Protein AF-A0A8S2SLA4-F1 (afdb_monomer)

Sequence (85 aa):
MHDFAEGVCPLIILAMLKEASAKRLMTYDQIEQKMNTFNYGMNDHSNKPPKIRAKHLTNNRIIGSASQKLCLFKLIPIIFDDVID

Mean predicted aligned error: 4.45 Å

Foldseek 3Di:
DQCCLPPVLLQVVLVVVVVCVVVVLDDLVRVQVLLVPDDLPPPCPVLRAPRDDPVCSVVSHGDGDSSVSVSCSVCVCVSVVVSDD

pLDDT: mean 85.26, std 6.97, range [57.53, 92.38]

Structure (mmCIF, N/CA/C/O backbone):
data_AF-A0A8S2SLA4-F1
#
_entry.id   AF-A0A8S2SLA4-F1
#
loop_
_atom_site.group_PDB
_atom_site.id
_atom_site.type_symbol
_atom_site.label_atom_id
_atom_site.label_alt_id
_atom_site.label_comp_id
_atom_site.label_asym_id
_atom_site.label_entity_id
_atom_site.label_seq_id
_atom_site.pdbx_PDB_ins_code
_atom_site.Cartn_x
_atom_site.Cartn_y
_atom_site.Cartn_z
_atom_site.occupancy
_atom_site.B_iso_or_equiv
_atom_site.auth_seq_id
_atom_site.auth_comp_id
_atom_site.auth_asym_id
_atom_site.auth_atom_id
_atom_site.pdbx_PDB_model_num
ATOM 1 N N . MET A 1 1 ? 7.622 1.947 -18.837 1.00 59.44 1 MET A N 1
ATOM 2 C CA . MET A 1 1 ? 6.176 2.188 -18.633 1.00 59.44 1 MET A CA 1
ATOM 3 C C . MET A 1 1 ? 5.999 3.208 -17.500 1.00 59.44 1 MET A C 1
ATOM 5 O O . MET A 1 1 ? 5.545 2.866 -16.416 1.00 59.44 1 MET A O 1
ATOM 9 N N . HIS A 1 2 ? 6.463 4.441 -17.725 1.00 68.81 2 HIS A N 1
ATOM 10 C CA . HIS A 1 2 ? 6.594 5.471 -16.685 1.00 68.81 2 HIS A CA 1
ATOM 11 C C . HIS A 1 2 ? 5.223 5.960 -16.186 1.00 68.81 2 HIS A C 1
ATOM 13 O O . HIS A 1 2 ? 4.936 5.899 -14.994 1.00 68.81 2 HIS A O 1
ATOM 19 N N . ASP A 1 3 ? 4.327 6.305 -17.110 1.00 78.00 3 ASP A N 1
ATOM 20 C CA . 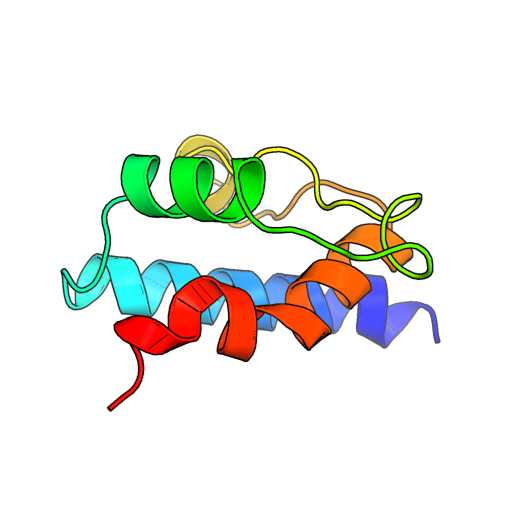ASP A 1 3 ? 3.044 6.945 -16.781 1.00 78.00 3 ASP A CA 1
ATOM 21 C C . ASP A 1 3 ? 2.082 6.027 -16.020 1.00 78.00 3 ASP A C 1
ATOM 23 O O . ASP A 1 3 ? 1.329 6.465 -15.150 1.00 78.00 3 ASP A O 1
ATOM 27 N N . PHE A 1 4 ? 2.151 4.721 -16.284 1.00 83.12 4 PHE A N 1
ATOM 28 C CA . PHE A 1 4 ? 1.355 3.739 -15.557 1.00 83.12 4 PHE A CA 1
ATOM 29 C C . PHE A 1 4 ? 1.794 3.623 -14.091 1.00 83.12 4 PHE A C 1
ATOM 31 O O . PHE A 1 4 ? 0.968 3.695 -13.182 1.00 83.12 4 PHE A O 1
ATOM 38 N N . ALA A 1 5 ? 3.096 3.465 -13.850 1.00 80.25 5 ALA A N 1
ATOM 39 C CA . ALA A 1 5 ? 3.631 3.265 -12.507 1.00 80.25 5 ALA A CA 1
ATOM 40 C C . ALA A 1 5 ? 3.614 4.553 -11.665 1.00 80.25 5 ALA A C 1
ATOM 42 O O . ALA A 1 5 ? 3.441 4.497 -10.445 1.00 80.25 5 ALA A O 1
ATOM 43 N N . GLU A 1 6 ? 3.770 5.719 -12.296 1.00 79.75 6 GLU A N 1
ATOM 44 C CA . GLU A 1 6 ? 3.803 7.004 -11.595 1.00 79.75 6 GLU A CA 1
ATOM 45 C C . GLU A 1 6 ? 2.452 7.710 -11.496 1.00 79.75 6 GLU A C 1
ATOM 47 O O . GLU A 1 6 ? 2.251 8.447 -10.531 1.00 79.75 6 GLU A O 1
ATOM 52 N N . GLY A 1 7 ? 1.539 7.466 -12.439 1.00 83.62 7 GLY A N 1
ATOM 53 C CA . GLY A 1 7 ? 0.210 8.077 -12.478 1.00 83.62 7 GLY A CA 1
ATOM 54 C C . GLY A 1 7 ? -0.902 7.114 -12.070 1.00 83.62 7 GLY A C 1
ATOM 55 O O . GLY A 1 7 ? -1.584 7.334 -11.070 1.00 83.62 7 GLY A O 1
ATOM 56 N N . VAL A 1 8 ? -1.076 6.024 -12.822 1.00 87.44 8 VAL A N 1
ATOM 57 C CA . VAL A 1 8 ? -2.235 5.122 -12.673 1.00 87.44 8 VAL A CA 1
ATOM 58 C C . VAL A 1 8 ? -2.164 4.294 -11.388 1.00 87.44 8 VAL A C 1
ATOM 60 O O . VAL A 1 8 ? -3.108 4.299 -10.600 1.00 87.44 8 VAL A O 1
ATOM 63 N N . CYS A 1 9 ? -1.036 3.623 -11.137 1.00 90.06 9 CYS A N 1
ATOM 64 C CA . CYS A 1 9 ? -0.832 2.799 -9.943 1.00 90.06 9 CYS A CA 1
ATOM 65 C C . CYS A 1 9 ? -1.159 3.547 -8.638 1.00 90.06 9 CYS A C 1
ATOM 67 O O . CYS A 1 9 ? -1.991 3.055 -7.876 1.00 90.06 9 CYS A O 1
ATOM 69 N N . PRO A 1 10 ? -0.571 4.727 -8.346 1.00 89.00 10 PRO A N 1
ATOM 70 C CA . PRO A 1 10 ? -0.849 5.415 -7.090 1.00 89.00 10 PRO A CA 1
ATOM 71 C C . PRO A 1 10 ? -2.298 5.891 -6.976 1.00 89.00 10 PRO A C 1
ATOM 73 O O . PRO A 1 10 ? -2.813 5.918 -5.861 1.00 89.00 10 PRO A O 1
ATOM 76 N N . LEU A 1 11 ? -2.963 6.227 -8.087 1.00 89.75 11 LEU A N 1
ATOM 77 C CA . LEU A 1 11 ? -4.376 6.603 -8.081 1.00 89.75 11 LEU A CA 1
ATOM 78 C C . LEU A 1 11 ? -5.266 5.422 -7.674 1.00 89.75 11 LEU A C 1
ATOM 80 O O . LEU A 1 11 ? -6.105 5.571 -6.787 1.00 89.75 11 LEU A O 1
ATOM 84 N N . ILE A 1 12 ? -5.035 4.242 -8.260 1.00 90.00 12 ILE A N 1
ATOM 85 C CA . ILE A 1 12 ? -5.794 3.030 -7.920 1.00 90.00 12 ILE A CA 1
ATOM 86 C C . ILE A 1 12 ? -5.516 2.608 -6.475 1.00 90.00 12 ILE A C 1
ATOM 88 O O . ILE A 1 12 ? -6.457 2.385 -5.717 1.00 90.00 12 ILE A O 1
ATOM 92 N N . ILE A 1 13 ? -4.243 2.573 -6.061 1.00 90.06 13 ILE A N 1
ATOM 93 C CA . ILE A 1 13 ? -3.848 2.260 -4.678 1.00 90.06 13 ILE A CA 1
ATOM 94 C C . ILE A 1 13 ? -4.580 3.181 -3.693 1.00 90.06 13 ILE A C 1
ATOM 96 O O . ILE A 1 13 ? -5.159 2.715 -2.715 1.00 90.06 13 ILE A O 1
ATOM 100 N N . LEU A 1 14 ? -4.573 4.493 -3.949 1.00 89.88 14 LEU A N 1
ATOM 101 C CA . LEU A 1 14 ? -5.220 5.468 -3.077 1.00 89.88 14 LEU A CA 1
ATOM 102 C C . LEU A 1 14 ? -6.736 5.248 -3.003 1.00 89.88 14 LEU A C 1
ATOM 104 O O . LEU A 1 14 ? -7.297 5.301 -1.911 1.00 89.88 14 LEU A O 1
ATOM 108 N N . ALA A 1 15 ? -7.389 4.996 -4.141 1.00 89.56 15 ALA A N 1
ATOM 109 C CA . ALA A 1 15 ? -8.820 4.718 -4.192 1.00 89.56 15 ALA A CA 1
ATOM 110 C C . ALA A 1 15 ? -9.175 3.464 -3.379 1.00 89.56 15 ALA A C 1
ATOM 112 O O . ALA A 1 15 ? -10.056 3.524 -2.527 1.00 89.56 15 ALA A O 1
ATOM 113 N N . MET A 1 16 ? -8.434 2.366 -3.560 1.00 88.81 16 MET A N 1
ATOM 114 C CA . MET A 1 16 ? -8.665 1.116 -2.829 1.00 88.81 16 MET A CA 1
ATOM 115 C C . MET A 1 16 ? -8.516 1.292 -1.316 1.00 88.81 16 MET A C 1
ATOM 117 O O . MET A 1 16 ? -9.390 0.881 -0.557 1.00 88.81 16 MET A O 1
ATOM 121 N N . LEU A 1 17 ? -7.437 1.938 -0.864 1.00 86.75 17 LEU A N 1
ATOM 122 C CA . LEU A 1 17 ? -7.185 2.140 0.566 1.00 86.75 17 LEU A CA 1
ATOM 123 C C . LEU A 1 17 ? -8.225 3.067 1.212 1.00 86.75 17 LEU A C 1
ATOM 125 O O . LEU A 1 17 ? -8.622 2.849 2.357 1.00 86.75 17 LEU A O 1
ATOM 129 N N . LYS A 1 18 ? -8.688 4.089 0.483 1.00 86.69 18 LYS A N 1
ATOM 130 C CA . LYS A 1 18 ? -9.761 4.977 0.945 1.00 86.69 18 LYS A CA 1
ATOM 131 C C . LYS A 1 18 ? -11.093 4.256 1.061 1.00 86.69 18 LYS A C 1
ATOM 133 O O . LYS A 1 18 ? -11.745 4.391 2.089 1.00 86.69 18 LYS A O 1
ATOM 138 N N . GLU A 1 19 ? -11.470 3.480 0.050 1.00 88.06 19 GLU A N 1
ATOM 139 C CA . GLU A 1 19 ? -12.704 2.693 0.074 1.00 88.06 19 GLU A CA 1
ATOM 140 C C . GLU A 1 19 ? -12.673 1.636 1.181 1.00 88.06 19 GLU A C 1
ATOM 142 O O . GLU A 1 19 ? -13.649 1.486 1.914 1.00 88.06 19 GLU A O 1
ATOM 147 N N . ALA A 1 20 ? -11.537 0.961 1.378 1.00 85.75 20 ALA A N 1
ATOM 148 C CA . ALA A 1 20 ? -11.364 0.010 2.474 1.00 85.75 20 ALA A CA 1
ATOM 149 C C . ALA A 1 20 ? -11.544 0.677 3.848 1.00 85.75 20 ALA A C 1
ATOM 151 O O . ALA A 1 20 ? -12.211 0.128 4.727 1.00 85.75 20 ALA A O 1
ATOM 152 N N . SER A 1 21 ? -11.009 1.889 4.020 1.00 83.81 21 SER A N 1
ATOM 153 C CA . SER A 1 21 ? -11.196 2.670 5.245 1.00 83.81 21 SER A CA 1
ATOM 154 C C . SER A 1 21 ? -12.642 3.162 5.407 1.00 83.81 21 SER A C 1
ATOM 156 O O . SER A 1 21 ? -13.210 3.037 6.492 1.00 83.81 21 SER A O 1
ATOM 158 N N . ALA A 1 22 ? -13.274 3.653 4.336 1.00 86.31 22 ALA A N 1
ATOM 159 C CA . ALA A 1 22 ? -14.659 4.133 4.343 1.00 86.31 22 ALA A CA 1
ATOM 160 C C . ALA A 1 22 ? -15.657 3.018 4.693 1.00 86.31 22 ALA A C 1
ATOM 162 O O . ALA A 1 22 ? -16.577 3.232 5.483 1.00 86.31 22 ALA A O 1
ATOM 163 N N . LYS A 1 23 ? -15.425 1.807 4.179 1.00 88.44 23 LYS A N 1
ATOM 164 C CA . LYS A 1 23 ? -16.197 0.598 4.503 1.00 88.44 23 LYS A CA 1
ATOM 165 C C . LYS A 1 23 ? -15.839 -0.012 5.862 1.00 88.44 23 LYS A C 1
ATOM 167 O O . LYS A 1 23 ? -16.423 -1.021 6.237 1.00 88.44 23 LYS A O 1
ATOM 172 N N . ARG A 1 24 ? -14.905 0.597 6.608 1.00 86.12 24 ARG A N 1
ATOM 173 C CA . ARG A 1 24 ? -14.390 0.115 7.903 1.00 86.12 24 ARG A CA 1
ATOM 174 C C . ARG A 1 24 ? -13.841 -1.313 7.846 1.00 86.12 24 ARG A C 1
ATOM 176 O O . ARG A 1 24 ? -13.845 -2.008 8.856 1.00 86.12 24 ARG A O 1
ATOM 183 N N . LEU A 1 25 ? -13.348 -1.724 6.679 1.00 87.50 25 LEU A N 1
ATOM 184 C CA . LEU A 1 25 ? -12.702 -3.020 6.491 1.00 87.50 25 LEU A CA 1
ATOM 185 C C . LEU A 1 25 ? -11.331 -3.050 7.172 1.00 87.50 25 LEU A C 1
ATOM 187 O O . LEU A 1 25 ? -10.914 -4.079 7.689 1.00 87.50 25 LEU A O 1
ATOM 191 N N . MET A 1 26 ? -10.635 -1.908 7.183 1.00 86.44 26 MET A N 1
ATOM 192 C CA . MET A 1 26 ? -9.316 -1.766 7.797 1.00 86.44 26 MET A CA 1
ATOM 193 C C . MET A 1 26 ? -9.084 -0.359 8.349 1.00 86.44 26 MET A C 1
ATOM 195 O O . MET A 1 26 ? -9.508 0.639 7.757 1.00 86.44 26 MET A O 1
ATOM 199 N N . THR A 1 27 ? -8.324 -0.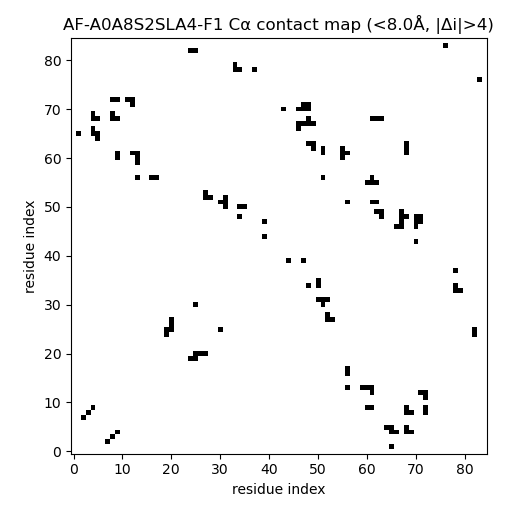264 9.439 1.00 85.81 27 THR A N 1
ATOM 200 C CA . THR A 1 27 ? -7.722 0.991 9.902 1.00 85.81 27 THR A CA 1
ATOM 201 C C . THR A 1 27 ? -6.385 1.250 9.204 1.00 85.81 27 THR A C 1
ATOM 203 O O . THR A 1 27 ? -5.741 0.345 8.670 1.00 85.81 27 THR A O 1
ATOM 206 N N . TYR A 1 28 ? -5.922 2.502 9.230 1.00 82.19 28 TYR A N 1
ATOM 207 C CA . TYR A 1 28 ? -4.613 2.849 8.668 1.00 82.19 28 TYR A CA 1
ATOM 208 C C . TYR A 1 28 ? -3.449 2.154 9.384 1.00 82.19 28 TYR A C 1
ATOM 210 O O . TYR A 1 28 ? -2.473 1.794 8.729 1.00 82.19 28 TYR A O 1
ATOM 218 N N . ASP A 1 29 ? -3.574 1.910 10.688 1.00 85.25 29 ASP A N 1
ATOM 219 C CA . ASP A 1 29 ? -2.558 1.191 11.459 1.00 85.25 29 ASP A CA 1
ATOM 220 C C . ASP A 1 29 ? -2.502 -0.288 11.060 1.00 85.25 29 ASP A C 1
ATOM 222 O O . ASP A 1 29 ? -1.417 -0.847 10.918 1.00 85.25 29 ASP A O 1
ATOM 226 N N . GLN A 1 30 ? -3.656 -0.912 10.790 1.00 88.19 30 GLN A N 1
ATOM 227 C CA . GLN A 1 30 ? -3.718 -2.283 10.272 1.00 88.19 30 GLN A CA 1
ATOM 228 C C . GLN A 1 30 ? -3.090 -2.388 8.877 1.00 88.19 30 GLN A C 1
ATOM 230 O O . GLN A 1 30 ? -2.333 -3.323 8.614 1.00 88.19 30 GLN A O 1
ATOM 235 N N . ILE A 1 31 ? -3.348 -1.410 8.001 1.00 86.62 31 ILE A N 1
ATOM 236 C CA . ILE A 1 31 ? -2.725 -1.322 6.672 1.00 86.62 31 ILE A CA 1
ATOM 237 C C . ILE A 1 31 ? -1.200 -1.234 6.805 1.00 86.62 31 ILE A C 1
ATOM 239 O O . ILE A 1 31 ? -0.472 -2.004 6.174 1.00 86.62 31 ILE A O 1
ATOM 243 N N . GLU A 1 32 ? -0.705 -0.321 7.647 1.00 86.69 32 GLU A N 1
ATOM 244 C CA . GLU A 1 32 ? 0.730 -0.158 7.883 1.00 86.69 32 GLU A CA 1
ATOM 245 C C . GLU A 1 32 ? 1.348 -1.427 8.486 1.00 86.69 32 GLU A C 1
ATOM 247 O O . GLU A 1 32 ? 2.419 -1.855 8.045 1.00 86.69 32 GLU A O 1
ATOM 252 N N . GLN A 1 33 ? 0.684 -2.057 9.457 1.00 89.12 33 GLN A N 1
ATOM 253 C CA . GLN A 1 33 ? 1.140 -3.300 10.069 1.00 89.12 33 GLN A CA 1
ATOM 254 C C . GLN A 1 33 ? 1.271 -4.411 9.022 1.00 89.12 33 GLN A C 1
ATOM 256 O O . GLN A 1 33 ? 2.361 -4.967 8.886 1.00 89.12 33 GLN A O 1
ATOM 261 N N . LYS A 1 34 ? 0.215 -4.683 8.244 1.00 89.75 34 LYS A N 1
ATOM 262 C CA . LYS A 1 34 ? 0.206 -5.724 7.203 1.00 89.75 34 LYS A CA 1
ATOM 263 C C . LYS A 1 34 ? 1.310 -5.510 6.182 1.00 89.75 34 LYS A C 1
ATOM 265 O O . LYS A 1 34 ? 2.100 -6.413 5.927 1.00 89.75 34 LYS A O 1
ATO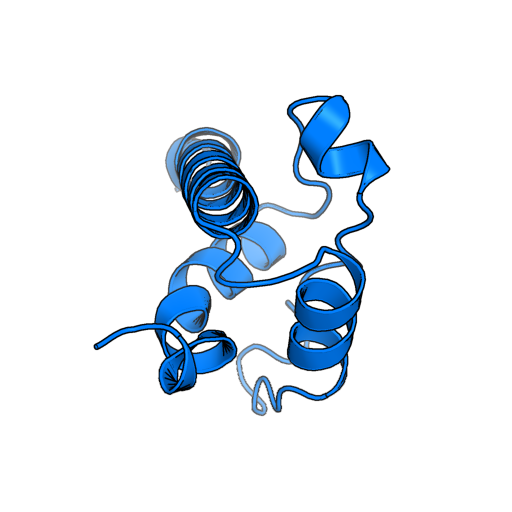M 270 N N . MET A 1 35 ? 1.443 -4.292 5.661 1.00 89.38 35 MET A N 1
ATOM 271 C CA . MET A 1 35 ? 2.507 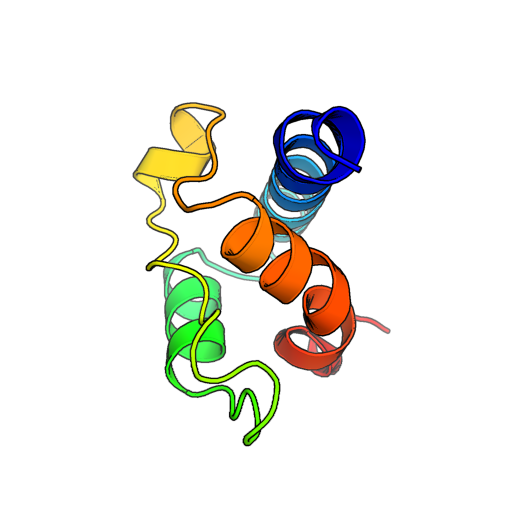-3.964 4.712 1.00 89.38 35 MET A CA 1
ATOM 272 C C . MET A 1 35 ? 3.913 -4.111 5.308 1.00 89.38 35 MET A C 1
ATOM 274 O O . MET A 1 35 ? 4.858 -4.409 4.574 1.00 89.38 35 MET A O 1
ATOM 278 N N . ASN A 1 36 ? 4.083 -3.883 6.613 1.00 88.44 36 ASN A N 1
ATOM 279 C CA . ASN A 1 36 ? 5.374 -4.031 7.280 1.00 88.44 36 ASN A CA 1
ATOM 280 C C . ASN A 1 36 ? 5.745 -5.499 7.512 1.00 88.44 36 ASN A C 1
ATOM 282 O O . ASN A 1 36 ? 6.919 -5.828 7.324 1.00 88.44 36 ASN A O 1
ATOM 286 N N . THR A 1 37 ? 4.776 -6.341 7.885 1.00 90.31 37 THR A N 1
ATOM 287 C CA . THR A 1 37 ? 4.966 -7.771 8.183 1.00 90.31 37 THR A CA 1
ATOM 288 C C . THR A 1 37 ? 4.916 -8.664 6.946 1.00 90.31 37 THR A C 1
ATOM 290 O O . THR A 1 37 ? 5.395 -9.793 7.003 1.00 90.31 37 THR A O 1
ATOM 293 N N . PHE A 1 38 ? 4.354 -8.182 5.835 1.00 91.62 38 PHE A N 1
ATOM 294 C CA . PHE A 1 38 ? 4.260 -8.939 4.593 1.00 91.62 38 PHE A CA 1
ATOM 295 C C . PHE A 1 38 ? 5.642 -9.330 4.052 1.00 91.62 38 PHE A C 1
ATOM 297 O O . PHE A 1 38 ? 6.571 -8.514 3.998 1.00 91.62 38 PHE A O 1
ATOM 304 N N . ASN A 1 39 ? 5.765 -10.582 3.614 1.00 91.62 39 ASN A N 1
ATOM 305 C CA . ASN A 1 39 ? 6.965 -11.084 2.964 1.00 91.62 39 ASN A CA 1
ATOM 306 C C . ASN A 1 39 ? 6.903 -10.807 1.454 1.00 91.62 39 ASN A C 1
ATOM 308 O O . ASN A 1 39 ? 6.246 -11.524 0.709 1.00 91.62 39 ASN A O 1
ATOM 312 N N . TYR A 1 40 ? 7.640 -9.793 1.000 1.00 90.12 40 TYR A N 1
ATOM 313 C CA . TYR A 1 40 ? 7.709 -9.398 -0.414 1.00 90.12 40 TYR A CA 1
ATOM 314 C C . TYR A 1 40 ? 8.515 -10.379 -1.290 1.00 90.12 40 TYR A C 1
ATOM 316 O O . TYR A 1 40 ? 8.590 -10.202 -2.503 1.00 90.12 40 TYR A O 1
ATOM 324 N N . GLY A 1 41 ? 9.133 -11.409 -0.700 1.00 90.38 41 GLY A N 1
ATOM 325 C CA . GLY A 1 41 ? 9.990 -12.352 -1.417 1.00 90.38 41 GLY A CA 1
ATOM 326 C C . GLY A 1 41 ? 11.251 -11.697 -1.991 1.00 90.38 41 GLY A C 1
ATOM 327 O O . GLY A 1 41 ? 11.455 -10.492 -1.878 1.00 90.38 41 GLY A O 1
ATOM 328 N N . MET A 1 42 ? 12.126 -12.49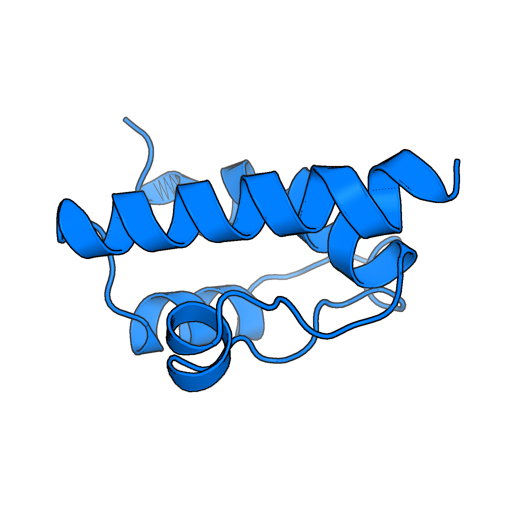0 -2.616 1.00 87.56 42 MET A N 1
ATOM 329 C CA . MET A 1 42 ? 13.424 -11.995 -3.109 1.00 87.56 42 MET A CA 1
ATOM 330 C C . MET A 1 42 ? 13.290 -10.970 -4.247 1.00 87.56 42 MET A C 1
ATOM 332 O O . MET A 1 42 ? 14.067 -10.021 -4.310 1.00 87.56 42 MET A O 1
ATOM 336 N N . ASN A 1 43 ? 12.292 -11.136 -5.120 1.00 85.75 43 ASN A N 1
ATOM 337 C CA . ASN A 1 43 ? 12.152 -10.334 -6.341 1.00 85.75 43 ASN A CA 1
ATOM 338 C C . ASN A 1 43 ? 11.641 -8.910 -6.081 1.00 85.75 43 ASN A C 1
ATOM 340 O O . ASN A 1 43 ? 12.051 -7.974 -6.766 1.00 85.75 43 ASN A O 1
ATOM 344 N N . ASP A 1 44 ? 10.761 -8.733 -5.094 1.00 87.75 44 ASP A N 1
ATOM 345 C CA . ASP A 1 44 ? 10.169 -7.434 -4.767 1.00 87.75 44 ASP A CA 1
ATOM 346 C C . ASP A 1 44 ? 10.768 -6.818 -3.481 1.00 87.75 44 ASP A C 1
ATOM 348 O O . ASP A 1 44 ? 10.427 -5.688 -3.131 1.00 87.75 44 ASP A O 1
ATOM 352 N N . HIS A 1 45 ? 11.723 -7.492 -2.814 1.00 87.06 45 HIS A N 1
ATOM 353 C CA . HIS A 1 45 ? 12.386 -7.001 -1.593 1.00 87.06 45 HIS A CA 1
ATOM 354 C C . HIS A 1 45 ? 13.035 -5.621 -1.773 1.00 87.06 45 HIS A C 1
ATOM 356 O O . HIS A 1 45 ? 12.849 -4.725 -0.950 1.00 87.06 45 HIS A O 1
ATOM 362 N N . SER A 1 46 ? 13.769 -5.431 -2.874 1.00 87.81 46 SER A N 1
ATOM 363 C CA . SER A 1 46 ? 14.432 -4.161 -3.208 1.00 87.81 46 SER A CA 1
ATOM 364 C C . SER A 1 46 ? 13.443 -3.046 -3.558 1.00 87.81 46 SER A C 1
ATOM 366 O O . SER A 1 46 ? 13.770 -1.867 -3.445 1.00 87.81 46 SER A O 1
ATOM 368 N N . ASN A 1 47 ? 12.216 -3.416 -3.933 1.00 89.38 47 ASN A N 1
ATOM 369 C CA . ASN A 1 47 ? 11.135 -2.512 -4.304 1.00 89.38 47 ASN A CA 1
ATOM 370 C C . ASN A 1 47 ? 10.054 -2.435 -3.221 1.00 89.38 47 ASN A C 1
ATOM 372 O O . ASN A 1 47 ? 8.922 -2.048 -3.522 1.00 89.38 47 ASN A O 1
ATOM 376 N N . LYS A 1 48 ? 10.376 -2.788 -1.967 1.00 89.00 48 LYS A N 1
ATOM 377 C CA . LYS A 1 48 ? 9.418 -2.722 -0.862 1.00 89.00 48 LYS A CA 1
ATOM 378 C C . LYS A 1 48 ? 8.784 -1.322 -0.803 1.00 89.00 48 LYS A C 1
ATOM 380 O O . LYS A 1 48 ? 9.520 -0.325 -0.778 1.00 89.00 48 LYS A O 1
ATOM 385 N N . PRO A 1 49 ? 7.443 -1.223 -0.774 1.00 88.56 49 PRO A N 1
ATOM 386 C CA . PRO A 1 49 ? 6.765 0.058 -0.694 1.00 88.56 49 PRO A CA 1
ATOM 387 C C . PRO A 1 49 ? 7.141 0.791 0.599 1.00 88.56 49 PRO A C 1
ATOM 389 O O . PRO A 1 49 ? 7.288 0.161 1.652 1.00 88.56 49 PRO A O 1
ATOM 392 N N . PRO A 1 50 ? 7.289 2.123 0.560 1.00 85.12 50 PRO A N 1
ATOM 393 C CA . PRO A 1 50 ? 7.495 2.899 1.773 1.00 85.12 50 PRO A CA 1
ATOM 394 C C . PRO A 1 50 ? 6.255 2.845 2.671 1.00 85.12 50 PRO A C 1
ATOM 396 O O . PRO A 1 50 ? 5.138 2.598 2.216 1.00 85.12 50 PRO A O 1
ATOM 399 N N . LYS A 1 51 ? 6.451 3.145 3.959 1.00 81.44 51 LYS A N 1
ATOM 400 C CA . LYS A 1 51 ? 5.368 3.176 4.949 1.00 81.44 51 LYS A CA 1
ATOM 401 C C . LYS A 1 51 ? 4.234 4.100 4.503 1.00 81.44 51 LYS A C 1
ATOM 403 O O . LYS A 1 51 ? 4.424 5.313 4.334 1.00 81.44 51 LYS A O 1
ATOM 408 N N . ILE A 1 52 ? 3.042 3.529 4.356 1.00 80.56 52 ILE A N 1
ATOM 409 C CA . ILE A 1 52 ? 1.819 4.291 4.134 1.00 80.56 52 ILE A CA 1
ATOM 410 C C . ILE A 1 52 ? 1.332 4.775 5.488 1.00 80.56 52 ILE A C 1
ATOM 412 O O . ILE A 1 52 ? 0.939 3.989 6.337 1.00 80.56 52 ILE A O 1
ATOM 416 N N . ARG A 1 53 ? 1.368 6.091 5.681 1.00 76.31 53 ARG A N 1
ATOM 417 C CA . ARG A 1 53 ? 0.816 6.744 6.866 1.00 76.31 53 ARG A CA 1
ATOM 418 C C . ARG A 1 53 ? -0.528 7.358 6.506 1.00 76.31 53 ARG A C 1
ATOM 420 O O . ARG A 1 53 ? -0.695 7.808 5.372 1.00 76.31 53 ARG A O 1
ATOM 427 N N . ALA A 1 54 ? -1.424 7.497 7.480 1.00 72.31 54 ALA A N 1
ATOM 428 C CA . ALA A 1 54 ? -2.726 8.147 7.288 1.00 72.31 54 ALA A CA 1
ATOM 429 C C . ALA A 1 54 ? -2.613 9.514 6.577 1.00 72.31 54 ALA A C 1
ATOM 431 O O . ALA A 1 54 ? -3.368 9.806 5.654 1.00 72.31 54 ALA A O 1
ATOM 432 N N . LYS A 1 55 ? -1.576 10.302 6.907 1.00 75.06 55 LYS A N 1
ATOM 433 C CA . LYS A 1 55 ? -1.292 11.605 6.275 1.00 75.06 55 LYS A CA 1
ATOM 434 C C . LYS A 1 55 ? -1.079 11.556 4.752 1.00 75.06 55 LYS A C 1
ATOM 436 O O . LYS A 1 55 ? -1.254 12.555 4.065 1.00 75.06 55 LYS A O 1
ATOM 441 N N . HIS A 1 56 ? -0.636 10.421 4.211 1.00 72.44 56 HIS A N 1
ATOM 442 C CA . HIS A 1 56 ? -0.420 10.250 2.771 1.00 72.44 56 HIS A CA 1
ATOM 443 C C . HIS A 1 56 ? -1.762 10.091 2.040 1.00 72.44 56 HIS A C 1
ATOM 445 O O . HIS A 1 56 ? -1.955 10.632 0.953 1.00 72.44 56 HIS A O 1
ATOM 451 N N . LEU A 1 57 ? -2.724 9.429 2.684 1.00 70.56 57 LEU A N 1
ATOM 452 C CA . LEU A 1 57 ? -4.068 9.219 2.150 1.00 70.56 57 LEU A CA 1
ATOM 453 C C . LEU A 1 57 ? -4.928 10.479 2.240 1.00 70.56 57 LEU A C 1
ATOM 455 O O . LEU A 1 57 ? -5.646 10.783 1.288 1.00 70.56 57 LEU A O 1
ATOM 459 N N . THR A 1 58 ? -4.805 11.250 3.326 1.00 73.00 58 THR A N 1
ATOM 460 C CA . THR A 1 58 ? -5.478 12.555 3.456 1.00 73.00 58 THR A CA 1
ATOM 461 C C . THR A 1 58 ? -4.966 13.564 2.432 1.00 73.00 58 THR A C 1
ATOM 463 O O . THR A 1 58 ? -5.743 14.350 1.905 1.00 73.00 58 THR A O 1
ATOM 466 N N . ASN A 1 59 ? -3.675 13.502 2.089 1.00 80.88 59 ASN A N 1
ATOM 467 C CA . ASN A 1 59 ? -3.049 14.392 1.108 1.00 80.88 59 ASN A CA 1
ATOM 468 C C . ASN A 1 59 ? -3.149 13.872 -0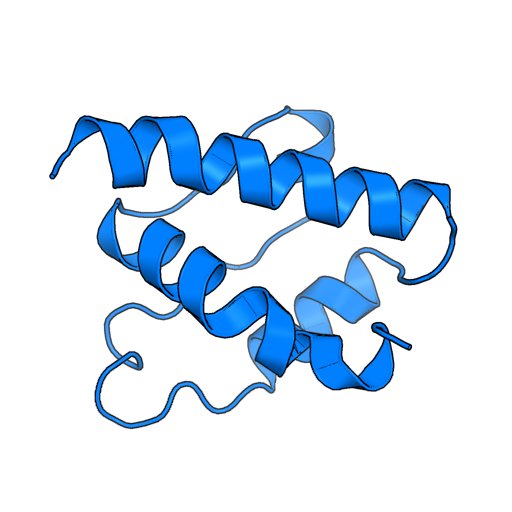.339 1.00 80.88 59 ASN A C 1
ATOM 470 O O . ASN A 1 59 ? -2.459 14.389 -1.216 1.00 80.88 59 ASN A O 1
ATOM 474 N N . ASN A 1 60 ? -3.971 12.845 -0.597 1.00 79.81 60 ASN A N 1
ATOM 475 C CA . ASN A 1 60 ? -4.186 12.251 -1.922 1.00 79.81 60 ASN A CA 1
ATOM 476 C C . ASN A 1 60 ? -2.901 11.811 -2.641 1.00 79.81 60 ASN A C 1
ATOM 478 O O . ASN A 1 60 ? -2.824 11.865 -3.868 1.00 79.81 60 ASN A O 1
ATOM 482 N N . ARG A 1 61 ? -1.872 11.384 -1.900 1.00 82.19 61 ARG A N 1
ATOM 483 C CA . ARG A 1 61 ? -0.557 11.104 -2.479 1.00 82.19 61 ARG A CA 1
ATOM 484 C C . ARG A 1 61 ? 0.081 9.860 -1.885 1.00 82.19 61 ARG A C 1
ATOM 486 O O . ARG A 1 61 ? 0.378 9.814 -0.698 1.00 82.19 61 ARG A O 1
ATOM 493 N N . ILE A 1 62 ? 0.424 8.908 -2.748 1.00 84.44 62 ILE A N 1
ATOM 494 C CA . ILE A 1 62 ? 1.285 7.774 -2.401 1.00 84.44 62 ILE A CA 1
ATOM 495 C C . ILE A 1 62 ? 2.748 8.146 -2.669 1.00 84.44 62 ILE A C 1
ATOM 497 O O . ILE A 1 62 ? 3.109 8.590 -3.763 1.00 84.44 62 ILE A O 1
ATOM 501 N N . ILE A 1 63 ? 3.591 7.989 -1.650 1.00 84.75 63 ILE A N 1
ATOM 502 C CA . ILE A 1 63 ? 5.040 8.200 -1.743 1.00 84.75 63 ILE A CA 1
ATOM 503 C C . ILE A 1 63 ? 5.749 6.942 -2.265 1.00 84.75 63 ILE A C 1
ATOM 505 O O . ILE A 1 63 ? 5.224 5.838 -2.145 1.00 84.75 63 ILE A O 1
ATOM 509 N N . GLY A 1 64 ? 6.952 7.113 -2.816 1.00 86.38 64 GLY A N 1
ATOM 510 C CA . GLY A 1 64 ? 7.793 6.024 -3.325 1.00 86.38 64 GLY A CA 1
ATOM 511 C C . GLY A 1 64 ? 8.134 6.158 -4.808 1.00 86.38 64 GLY A C 1
ATOM 512 O O . GLY A 1 64 ? 7.536 6.966 -5.527 1.00 86.38 64 GLY A O 1
ATOM 513 N N . SER A 1 65 ? 9.110 5.368 -5.252 1.00 90.06 65 SER A N 1
ATOM 514 C CA . SER A 1 65 ? 9.500 5.257 -6.659 1.00 90.06 65 SER A CA 1
ATOM 515 C C . SER A 1 65 ? 8.414 4.570 -7.495 1.00 90.06 65 SER A C 1
ATOM 517 O O . SER A 1 65 ? 7.520 3.909 -6.960 1.00 90.06 65 SER A O 1
ATOM 519 N N . ALA A 1 66 ? 8.501 4.696 -8.821 1.00 88.88 66 ALA A N 1
ATOM 520 C CA . ALA A 1 66 ? 7.643 3.970 -9.757 1.00 88.88 66 ALA A CA 1
ATOM 521 C C . ALA A 1 66 ? 7.612 2.456 -9.459 1.00 88.88 66 ALA A C 1
ATOM 523 O O . ALA A 1 66 ? 6.540 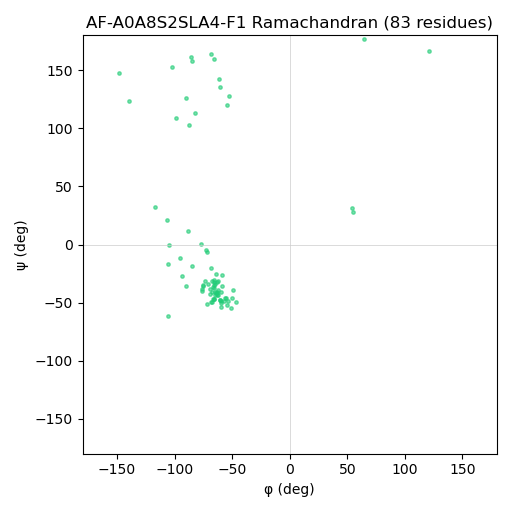1.862 -9.356 1.00 88.88 66 ALA A O 1
ATOM 524 N N . SER A 1 67 ? 8.779 1.847 -9.227 1.00 90.50 67 SER A N 1
ATOM 525 C CA . SER A 1 67 ? 8.898 0.417 -8.916 1.00 90.50 67 SER A CA 1
ATOM 526 C C . SER A 1 67 ? 8.255 0.045 -7.581 1.00 90.50 67 SER A C 1
ATOM 528 O O . SER A 1 67 ? 7.614 -0.997 -7.487 1.00 90.50 67 SER A O 1
ATOM 530 N N . GLN A 1 68 ? 8.360 0.905 -6.564 1.00 91.56 68 GLN A N 1
ATOM 531 C CA . GLN A 1 68 ? 7.710 0.693 -5.265 1.00 91.56 68 GLN A CA 1
ATOM 532 C C . GLN A 1 68 ? 6.184 0.776 -5.360 1.00 91.56 68 GLN A C 1
ATOM 534 O O . GLN A 1 68 ? 5.477 -0.035 -4.763 1.00 91.56 68 GLN A O 1
ATOM 539 N N . LYS A 1 69 ? 5.662 1.731 -6.137 1.00 91.06 69 LYS A N 1
ATOM 540 C CA . LYS A 1 69 ? 4.219 1.854 -6.398 1.00 91.06 69 LYS A CA 1
ATOM 541 C C . LYS A 1 69 ? 3.700 0.651 -7.177 1.00 91.06 69 LYS A C 1
ATOM 543 O O . LYS A 1 69 ? 2.665 0.101 -6.822 1.00 91.06 69 LYS A O 1
ATOM 548 N N . LEU A 1 70 ? 4.434 0.211 -8.197 1.00 91.69 70 LEU A N 1
ATOM 549 C CA . LEU A 1 70 ? 4.074 -0.971 -8.972 1.00 91.69 70 LEU A CA 1
ATOM 550 C C . LEU A 1 70 ? 4.129 -2.248 -8.121 1.00 91.69 70 LEU A C 1
ATOM 552 O O . LEU A 1 70 ? 3.240 -3.086 -8.225 1.00 91.69 70 LEU A O 1
ATOM 556 N N . CYS A 1 71 ? 5.140 -2.388 -7.261 1.00 92.38 71 CYS A N 1
ATOM 557 C CA . CYS A 1 71 ? 5.250 -3.478 -6.290 1.00 92.38 71 CYS A CA 1
ATOM 558 C C . CYS A 1 71 ? 3.998 -3.557 -5.411 1.00 92.38 71 CYS A C 1
ATOM 560 O O . CYS A 1 71 ? 3.342 -4.597 -5.364 1.00 92.38 71 CYS A O 1
ATOM 562 N N . LEU A 1 72 ? 3.608 -2.433 -4.806 1.00 91.38 72 LEU A N 1
ATOM 563 C CA . LEU A 1 72 ? 2.395 -2.369 -4.003 1.00 91.38 72 LEU A CA 1
ATOM 564 C C . LEU A 1 72 ? 1.148 -2.717 -4.819 1.00 91.38 72 LEU A C 1
ATOM 566 O O . LEU A 1 72 ? 0.360 -3.545 -4.388 1.00 91.38 72 LEU A O 1
ATOM 570 N N . PHE A 1 73 ? 0.982 -2.124 -6.002 1.00 91.88 73 PHE A N 1
ATOM 571 C CA . PHE A 1 73 ? -0.172 -2.376 -6.865 1.00 91.88 73 PHE A CA 1
ATOM 572 C C . PHE A 1 73 ? -0.339 -3.867 -7.193 1.00 91.88 73 PHE A C 1
ATOM 574 O O . PHE A 1 73 ? -1.438 -4.400 -7.066 1.00 91.88 73 PHE A O 1
ATOM 581 N N . LYS A 1 74 ? 0.753 -4.553 -7.556 1.00 91.69 74 LYS A N 1
ATOM 582 C CA . LYS A 1 74 ? 0.743 -5.995 -7.851 1.00 91.69 74 LYS A CA 1
ATOM 583 C C . LYS A 1 74 ? 0.363 -6.838 -6.632 1.00 91.69 74 LYS A C 1
ATOM 585 O O . LYS A 1 74 ? -0.325 -7.840 -6.778 1.00 91.69 74 LYS A O 1
ATOM 590 N N . LEU A 1 75 ? 0.870 -6.467 -5.457 1.00 91.69 75 LEU A N 1
ATOM 591 C CA . LEU A 1 75 ? 0.795 -7.295 -4.253 1.00 91.69 75 LEU A CA 1
ATOM 592 C C . LEU A 1 75 ? -0.385 -6.944 -3.345 1.00 91.69 75 LEU A C 1
ATOM 594 O O . LEU A 1 75 ? -0.683 -7.725 -2.452 1.00 91.69 75 LEU A O 1
ATOM 598 N N . ILE A 1 76 ? -1.082 -5.826 -3.570 1.00 89.62 76 ILE A N 1
ATOM 599 C CA . ILE A 1 76 ? -2.249 -5.401 -2.780 1.00 89.62 76 ILE A CA 1
ATOM 600 C C . ILE A 1 76 ? -3.260 -6.533 -2.544 1.00 89.62 76 ILE A C 1
ATOM 602 O O . ILE A 1 76 ? -3.600 -6.744 -1.383 1.00 89.62 76 ILE A O 1
ATOM 606 N N . PRO A 1 77 ? -3.705 -7.292 -3.565 1.00 88.44 77 PRO A N 1
ATOM 607 C CA . PRO A 1 77 ? -4.705 -8.339 -3.352 1.00 88.44 77 PRO A CA 1
ATOM 608 C C . PRO A 1 77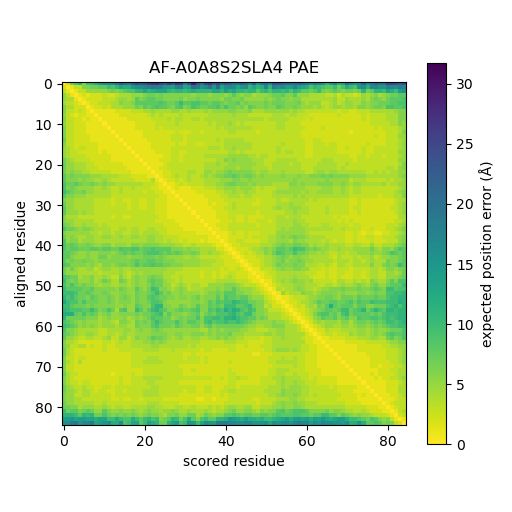 ? -4.212 -9.465 -2.438 1.00 88.44 77 PRO A C 1
ATOM 610 O O . PRO A 1 77 ? -5.014 -10.131 -1.806 1.00 88.44 77 PRO A O 1
ATOM 613 N N . ILE A 1 78 ? -2.893 -9.666 -2.371 1.00 91.38 78 ILE A N 1
ATOM 614 C CA . ILE A 1 78 ? -2.248 -10.713 -1.572 1.00 91.38 78 ILE A CA 1
ATOM 615 C C . ILE A 1 78 ? -1.921 -10.193 -0.164 1.00 91.38 78 ILE A C 1
ATOM 617 O O . ILE A 1 78 ? -1.998 -10.928 0.807 1.00 91.38 78 ILE A O 1
ATOM 621 N N . ILE A 1 79 ? -1.547 -8.916 -0.035 1.00 90.25 79 ILE A N 1
ATOM 622 C CA . ILE A 1 79 ? -1.280 -8.267 1.261 1.00 90.25 79 ILE A CA 1
ATOM 623 C C . ILE A 1 79 ? -2.566 -8.161 2.096 1.00 90.25 79 ILE A C 1
ATOM 625 O O . ILE A 1 79 ? -2.506 -8.187 3.327 1.00 90.25 79 ILE A O 1
ATOM 629 N N . PHE A 1 80 ? -3.703 -7.993 1.421 1.00 88.88 80 PHE A N 1
ATOM 630 C CA . PHE A 1 80 ? -5.025 -7.791 2.012 1.00 88.88 80 PHE A CA 1
ATOM 631 C C . PHE A 1 80 ? -5.989 -8.928 1.645 1.00 88.88 80 PHE A C 1
ATOM 633 O O . PHE A 1 80 ? -7.181 -8.684 1.471 1.00 88.88 80 PHE A O 1
ATOM 640 N N . ASP A 1 81 ? -5.468 -10.145 1.482 1.00 87.75 81 ASP A N 1
ATOM 641 C CA . ASP A 1 81 ? -6.243 -11.329 1.094 1.00 87.75 81 ASP A CA 1
ATOM 642 C C . ASP A 1 81 ? -7.376 -11.645 2.081 1.00 87.75 81 ASP A C 1
ATOM 644 O O . ASP A 1 81 ? -8.473 -12.000 1.677 1.00 87.75 81 ASP A O 1
ATOM 648 N N . ASP A 1 82 ? -7.147 -11.416 3.368 1.00 85.00 82 ASP A N 1
ATOM 649 C CA . ASP A 1 82 ? -8.110 -11.591 4.456 1.00 85.00 82 ASP A CA 1
ATOM 650 C C . ASP A 1 82 ? -9.240 -10.551 4.498 1.00 85.00 82 ASP A C 1
ATOM 652 O O . ASP A 1 82 ? -10.142 -10.652 5.327 1.00 85.00 82 ASP A O 1
ATOM 656 N N . VAL A 1 83 ? -9.173 -9.525 3.650 1.00 80.31 83 VAL A N 1
ATOM 657 C CA . VAL A 1 83 ? -10.164 -8.440 3.569 1.00 80.31 83 VAL A CA 1
ATOM 658 C C . VAL A 1 83 ? -11.058 -8.581 2.336 1.00 80.31 83 VAL A C 1
ATOM 660 O O . VAL A 1 8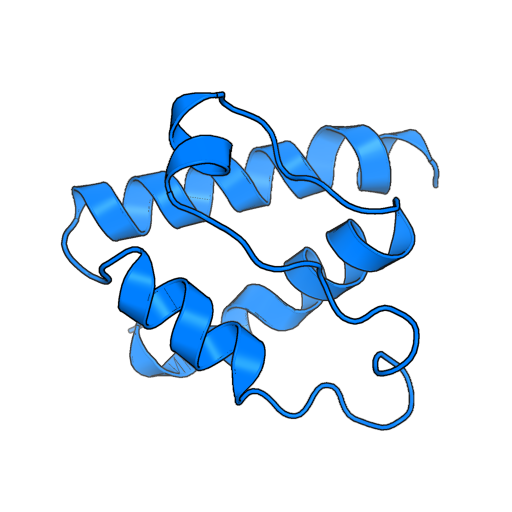3 ? -12.101 -7.931 2.246 1.00 80.31 83 VAL A O 1
ATOM 663 N N . ILE A 1 84 ? -10.637 -9.394 1.370 1.00 68.00 84 ILE A N 1
ATOM 664 C CA . ILE A 1 84 ? -11.343 -9.616 0.115 1.00 68.00 84 ILE A CA 1
ATOM 665 C C . ILE A 1 84 ? -12.125 -10.927 0.257 1.00 68.00 84 ILE A C 1
ATOM 667 O O . ILE A 1 84 ? -11.517 -11.992 0.295 1.00 68.00 84 ILE A O 1
ATOM 671 N N . ASP A 1 85 ? -13.456 -10.824 0.343 1.00 57.53 85 ASP A N 1
ATOM 672 C CA . ASP A 1 85 ? -14.378 -11.961 0.167 1.00 57.53 85 ASP A CA 1
ATOM 673 C C . ASP A 1 85 ? -14.414 -12.432 -1.299 1.00 57.53 85 ASP A C 1
ATOM 675 O O . ASP A 1 85 ? -14.489 -11.561 -2.205 1.00 57.53 85 ASP A O 1
#

Organism: NCBI:txid392030

Secondary structure (DSSP, 8-state):
-HHIIIIIHHHHHHHHHHHHHHTTS--HHHHHHHHHHS--HHHHGGGPPPP--HHHHHTT---S-HHHHHHHHHHHHHHTGGG--

Solvent-accessible surface area (backbone atoms only — not comparable to full-atom values): 4947 Å² total; per-residue (Å²): 120,64,64,51,25,63,50,50,31,37,52,52,51,51,51,53,56,49,50,36,41,74,71,64,75,44,53,58,65,56,52,36,48,41,66,67,71,52,83,60,54,84,88,38,51,91,31,56,56,60,87,63,49,64,71,33,64,77,65,75,42,74,75,68,54,45,60,15,31,40,43,42,57,73,40,44,68,68,69,45,42,94,75,60,130

Radius of gyration: 12.06 Å; Cα contacts (8 Å, |Δi|>4): 78; chains: 1; bounding box: 31×27×30 Å